Protein AF-A0A7W8FNA6-F1 (afdb_monomer)

Foldseek 3Di:
DEEDEAEAQKDKDWDWDDDPPDIDIDIDIDGDCPPVVCVQVVVVYHYDYHHNVCPVVVVVD

Mean predicted aligned error: 3.66 Å

Sequence (61 aa):
MATVLLIGESWFTQLMEVKGFDSFTVSGYEVGTQWIEPALTGGGHDFRHLPSHLVDSACMA

Nearest PDB structures (foldseek):
  2gk3-assembly1_C  TM=9.175E-01  e=1.890E-05  Salmonella enterica subsp. enterica serovar Typhimurium str. LT2
  3soz-assembly1_C  TM=7.982E-01  e=1.057E-04  Salmonella enterica subsp. enterica serovar Typhimurium str. LT2
  6xbw-assembly1_H  TM=4.479E-01  e=3.973E+00  Bos taurus
  5vug-assembly1_A-2  TM=6.346E-01  e=9.723E+00  Mycobacterium tuberculosis H37Rv
  6hix-assembly1_AJ  TM=3.174E-01  e=6.005E+00  Trypanosoma brucei brucei

Structure (mmCIF, N/CA/C/O backbone):
data_AF-A0A7W8FNA6-F1
#
_entry.id   AF-A0A7W8FNA6-F1
#
loop_
_atom_site.group_PDB
_atom_site.id
_atom_site.type_symbol
_atom_site.label_atom_id
_atom_site.label_alt_id
_atom_site.label_comp_id
_atom_site.label_asym_id
_atom_site.label_entity_id
_atom_site.label_seq_id
_atom_site.pdbx_PDB_ins_code
_atom_site.Cartn_x
_atom_site.Cartn_y
_atom_site.Cartn_z
_atom_site.occupancy
_atom_site.B_iso_or_equiv
_atom_site.auth_seq_id
_atom_site.auth_comp_id
_atom_site.auth_asym_id
_atom_site.auth_atom_id
_atom_site.pdbx_PDB_model_num
ATOM 1 N N . MET A 1 1 ? -20.009 1.474 18.556 1.00 84.81 1 MET A N 1
ATOM 2 C CA . MET A 1 1 ? -18.649 0.999 18.235 1.00 84.81 1 MET A CA 1
ATOM 3 C C . MET A 1 1 ? -18.755 -0.348 17.553 1.00 84.81 1 MET A C 1
ATOM 5 O O . MET 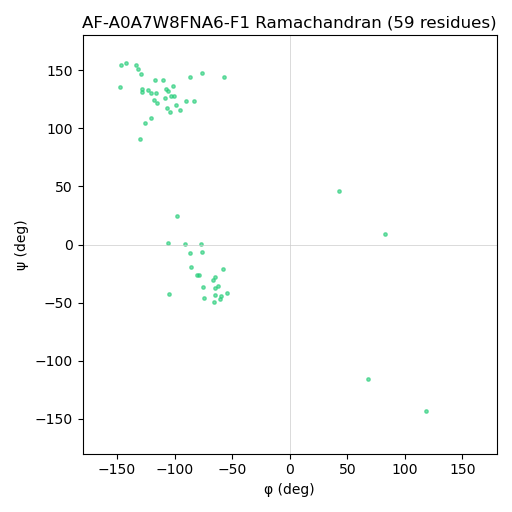A 1 1 ? -19.455 -1.203 18.081 1.00 84.81 1 MET A O 1
ATOM 9 N N . ALA A 1 2 ? -18.103 -0.527 16.407 1.00 95.56 2 ALA A N 1
ATOM 10 C CA . ALA A 1 2 ? -18.006 -1.823 15.737 1.00 95.56 2 ALA A CA 1
ATOM 11 C C . ALA A 1 2 ? -16.551 -2.077 15.344 1.00 95.56 2 ALA A C 1
ATOM 13 O O . ALA A 1 2 ? -15.829 -1.115 15.079 1.00 95.56 2 ALA A O 1
ATOM 14 N N . THR A 1 3 ? -16.167 -3.349 15.291 1.00 97.25 3 THR A N 1
ATOM 15 C CA . THR A 1 3 ? -14.895 -3.790 14.717 1.00 97.25 3 THR A CA 1
ATOM 16 C C . THR A 1 3 ? -15.105 -4.082 13.238 1.00 97.25 3 THR A C 1
ATOM 18 O O . THR A 1 3 ? -15.981 -4.869 12.875 1.00 97.25 3 THR A O 1
ATOM 21 N N . VAL A 1 4 ? -14.325 -3.423 12.389 1.00 97.56 4 VAL A N 1
ATOM 22 C CA . VAL A 1 4 ? -14.409 -3.499 10.931 1.00 97.56 4 VAL A CA 1
ATOM 23 C C . VAL A 1 4 ? -13.124 -4.110 10.393 1.00 97.56 4 VAL A C 1
ATOM 25 O O . VAL A 1 4 ? -12.040 -3.569 10.596 1.00 97.56 4 VAL A O 1
ATOM 28 N N . LEU A 1 5 ? -13.261 -5.224 9.675 1.00 97.19 5 LEU A N 1
ATOM 29 C CA . LEU A 1 5 ? -12.177 -5.838 8.918 1.00 97.19 5 LEU A CA 1
ATOM 30 C C . LEU A 1 5 ? -12.367 -5.531 7.431 1.00 97.19 5 LEU A C 1
ATOM 32 O O . LEU A 1 5 ? -13.320 -6.013 6.819 1.00 97.19 5 LEU A O 1
ATOM 36 N N . LEU A 1 6 ? -11.452 -4.758 6.853 1.00 97.50 6 LEU A N 1
ATOM 37 C CA . LEU A 1 6 ? -11.376 -4.552 5.410 1.00 97.50 6 LEU A CA 1
ATOM 38 C C . LEU A 1 6 ? -10.370 -5.536 4.818 1.00 97.50 6 LEU A C 1
ATOM 40 O O . LEU A 1 6 ? -9.181 -5.447 5.110 1.00 97.50 6 LEU A O 1
ATOM 44 N N . ILE A 1 7 ? -10.842 -6.448 3.972 1.00 97.19 7 ILE A N 1
ATOM 45 C CA . ILE A 1 7 ? -9.989 -7.351 3.197 1.00 97.19 7 ILE A CA 1
ATOM 46 C C . ILE A 1 7 ? -9.933 -6.827 1.765 1.00 97.19 7 ILE A C 1
ATOM 48 O O . ILE A 1 7 ? -10.983 -6.603 1.164 1.00 97.19 7 ILE A O 1
ATOM 52 N N . GLY A 1 8 ? -8.737 -6.638 1.216 1.00 96.38 8 GLY A N 1
ATOM 53 C CA . GLY A 1 8 ? -8.570 -6.094 -0.133 1.00 96.38 8 GLY A CA 1
ATOM 54 C C . GLY A 1 8 ? -7.809 -4.779 -0.145 1.00 96.38 8 GLY A C 1
ATOM 55 O O . GLY A 1 8 ? -6.860 -4.625 0.616 1.00 96.38 8 GLY A O 1
ATOM 56 N N . GLU A 1 9 ? -8.203 -3.852 -1.025 1.00 97.81 9 GLU A N 1
ATOM 57 C CA . GLU A 1 9 ? -7.600 -2.513 -1.176 1.00 97.81 9 GLU A CA 1
ATOM 58 C C . GLU A 1 9 ? -6.064 -2.521 -1.127 1.00 97.81 9 GLU A C 1
ATOM 60 O O . GLU A 1 9 ? -5.431 -1.753 -0.405 1.00 97.81 9 GLU A O 1
ATOM 65 N N . SER A 1 10 ? -5.470 -3.460 -1.865 1.00 97.94 10 SER A N 1
ATOM 66 C CA . SER A 1 10 ? -4.027 -3.632 -2.004 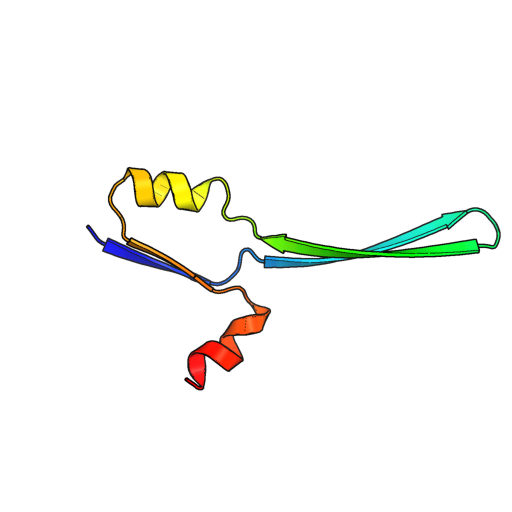1.00 97.94 10 SER A CA 1
ATOM 67 C C . SER A 1 10 ? -3.706 -4.158 -3.397 1.00 97.94 10 SER A C 1
ATOM 69 O O . SER A 1 10 ? -4.365 -5.104 -3.843 1.00 97.94 10 SER A O 1
ATOM 71 N N . TRP A 1 11 ? -2.693 -3.612 -4.062 1.00 98.19 11 TRP A N 1
ATOM 72 C CA . TRP A 1 11 ? -2.304 -4.029 -5.410 1.00 98.19 11 TRP A CA 1
ATOM 73 C C . TRP A 1 11 ? -0.799 -3.919 -5.630 1.00 98.19 11 TRP A C 1
ATOM 75 O O . TRP A 1 11 ? -0.103 -3.128 -4.996 1.00 98.19 11 TRP A O 1
ATOM 85 N N . PHE A 1 12 ? -0.312 -4.734 -6.563 1.00 98.06 12 PHE A N 1
ATOM 86 C CA . PHE A 1 12 ? 1.026 -4.620 -7.120 1.00 98.06 12 PHE A CA 1
ATOM 87 C C . PHE A 1 12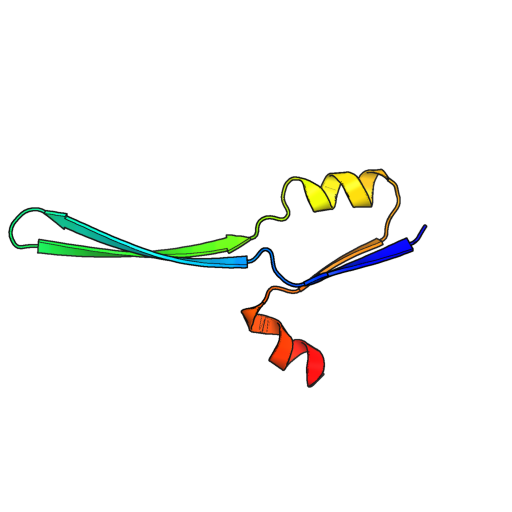 ? 0.918 -4.044 -8.526 1.00 98.06 12 PHE A C 1
ATOM 89 O O . PHE A 1 12 ? 0.126 -4.524 -9.339 1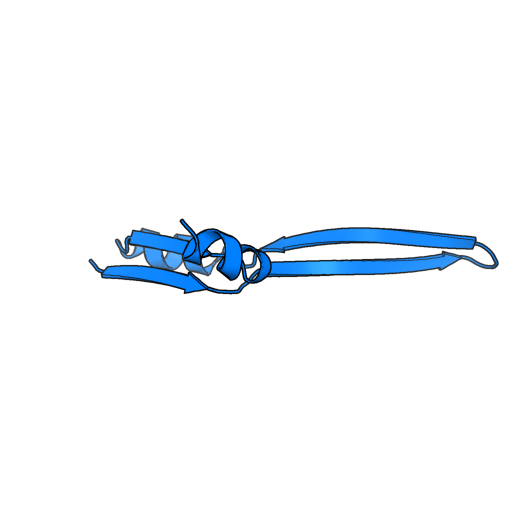.00 98.06 12 PHE A O 1
ATOM 96 N N . THR A 1 13 ? 1.739 -3.046 -8.816 1.00 98.00 13 THR A N 1
ATOM 97 C CA . THR A 1 13 ? 1.853 -2.446 -10.143 1.00 98.00 13 THR A CA 1
ATOM 98 C C . THR A 1 13 ? 3.174 -2.882 -10.745 1.00 98.00 13 THR A C 1
ATOM 100 O O . THR A 1 13 ? 4.206 -2.799 -10.087 1.00 98.00 13 THR A O 1
ATOM 103 N N . GLN A 1 14 ? 3.159 -3.317 -12.001 1.00 97.88 14 GLN A N 1
ATOM 104 C CA . GLN A 1 14 ? 4.370 -3.474 -12.797 1.00 97.88 14 GLN A CA 1
ATOM 105 C C . GLN A 1 14 ? 4.236 -2.592 -14.034 1.00 97.88 14 GLN A C 1
ATOM 107 O O . GLN A 1 14 ? 3.433 -2.870 -14.924 1.00 97.88 14 GLN A O 1
ATOM 112 N N . LEU A 1 15 ? 5.011 -1.515 -14.068 1.00 98.06 15 LEU A N 1
ATOM 113 C CA . LEU A 1 15 ? 5.082 -0.572 -15.171 1.00 98.06 15 LEU A CA 1
ATOM 114 C C . LEU A 1 15 ? 6.322 -0.879 -16.008 1.00 98.06 15 LEU A C 1
ATOM 116 O O . LEU A 1 15 ? 7.431 -0.948 -15.483 1.00 98.06 15 LEU A O 1
ATOM 120 N N . MET A 1 16 ? 6.136 -1.026 -17.315 1.00 97.94 16 MET A N 1
ATOM 121 C CA . MET A 1 16 ? 7.238 -1.117 -18.266 1.00 97.94 16 MET A CA 1
ATOM 122 C C . MET A 1 16 ? 7.327 0.186 -19.058 1.00 97.94 16 MET A C 1
ATOM 124 O O . MET A 1 16 ? 6.399 0.539 -19.783 1.00 97.94 16 MET A O 1
ATOM 128 N N . GLU A 1 17 ? 8.447 0.890 -18.931 1.00 98.19 17 GLU A N 1
ATOM 129 C CA . GLU A 1 17 ? 8.762 2.070 -19.732 1.00 98.19 17 GLU A CA 1
ATOM 130 C C . GLU A 1 17 ? 9.702 1.678 -20.874 1.00 98.19 17 GLU A C 1
ATOM 132 O O . GLU A 1 17 ? 10.815 1.211 -20.636 1.00 98.19 17 GLU A O 1
ATOM 137 N N . VAL A 1 18 ? 9.280 1.890 -22.121 1.00 98.19 18 VAL A N 1
ATOM 138 C CA . VAL A 1 18 ? 10.087 1.578 -23.311 1.00 98.19 18 VAL A CA 1
ATOM 139 C C . VAL A 1 18 ? 10.570 2.871 -23.958 1.00 98.19 18 VAL A C 1
ATOM 141 O O . VAL A 1 18 ? 9.768 3.756 -24.265 1.00 98.19 18 VAL A O 1
ATOM 144 N N . LYS A 1 19 ? 11.884 2.986 -24.174 1.00 97.62 19 LYS A N 1
ATOM 145 C CA . LYS A 1 19 ? 12.530 4.157 -24.784 1.00 97.62 19 LYS A CA 1
ATOM 146 C C . LYS A 1 19 ? 13.454 3.700 -25.910 1.00 97.62 19 LYS A C 1
ATOM 148 O O . LYS A 1 19 ? 14.630 3.423 -25.705 1.00 97.62 19 LYS A O 1
ATOM 153 N N . GLY A 1 20 ? 12.907 3.631 -27.123 1.00 97.19 20 GLY A N 1
ATOM 154 C CA . GLY A 1 20 ? 13.632 3.134 -28.292 1.00 97.19 20 GLY A CA 1
ATOM 155 C C . GLY A 1 20 ? 13.908 1.637 -28.172 1.00 97.19 20 GLY A C 1
ATOM 156 O O . GLY A 1 20 ? 12.971 0.844 -28.170 1.00 97.19 20 GLY A O 1
ATOM 157 N N . PHE A 1 21 ? 15.185 1.266 -28.094 1.00 96.88 21 PHE A N 1
ATOM 158 C CA . PHE A 1 21 ? 15.603 -0.126 -27.912 1.00 96.88 21 PHE A CA 1
ATOM 159 C C . PHE A 1 21 ? 15.523 -0.582 -26.445 1.00 96.88 21 PHE A C 1
ATOM 161 O O . PHE A 1 21 ? 15.336 -1.768 -26.186 1.00 96.88 21 PHE A O 1
ATOM 168 N N . ASP A 1 22 ? 15.633 0.344 -25.490 1.00 97.50 22 ASP A N 1
ATOM 169 C CA . ASP A 1 22 ? 15.732 0.016 -24.069 1.00 97.50 22 ASP A CA 1
ATOM 170 C C . ASP A 1 22 ? 14.356 -0.138 -23.405 1.00 97.50 22 ASP A C 1
ATOM 172 O O . ASP A 1 22 ? 13.412 0.609 -23.687 1.00 97.50 22 ASP A O 1
ATOM 176 N N . SER A 1 23 ? 14.264 -1.078 -22.461 1.00 97.25 23 SER A N 1
ATOM 177 C CA . SER A 1 23 ? 13.101 -1.274 -21.593 1.00 97.25 23 SER A CA 1
ATOM 178 C C . SER A 1 23 ? 13.498 -1.178 -20.125 1.00 97.25 23 SER A C 1
ATOM 180 O O . SER A 1 23 ? 14.435 -1.847 -19.685 1.00 97.25 23 SER A O 1
ATOM 182 N N . PHE A 1 24 ? 12.730 -0.417 -19.355 1.00 98.06 24 PHE A N 1
ATOM 183 C CA . PHE A 1 24 ? 12.882 -0.260 -17.914 1.00 98.06 24 PHE A CA 1
ATOM 184 C C . PHE A 1 24 ? 11.627 -0.786 -17.228 1.00 98.06 24 PHE A C 1
ATOM 186 O O . PHE A 1 24 ? 10.521 -0.595 -17.726 1.00 98.06 24 PHE A O 1
ATOM 193 N N . THR A 1 25 ? 11.786 -1.457 -16.091 1.00 98.00 25 THR A N 1
ATOM 194 C CA . THR A 1 25 ? 10.652 -1.941 -15.295 1.00 98.00 25 THR A CA 1
ATOM 195 C C . THR A 1 25 ? 10.651 -1.247 -13.945 1.00 98.00 25 THR A C 1
ATOM 197 O O . THR A 1 25 ? 11.675 -1.212 -13.263 1.00 98.00 25 THR A O 1
ATOM 200 N N . VAL A 1 26 ? 9.495 -0.713 -13.567 1.00 98.00 26 VAL A N 1
ATOM 201 C CA . VAL A 1 26 ? 9.225 -0.145 -12.249 1.00 98.00 26 VAL A CA 1
ATOM 202 C C . VAL A 1 26 ? 8.109 -0.962 -11.624 1.00 98.00 26 VAL A C 1
ATOM 204 O O . VAL A 1 26 ? 7.031 -1.091 -12.201 1.00 98.00 26 VAL A O 1
ATOM 207 N N . SER A 1 27 ? 8.361 -1.501 -10.438 1.00 98.06 27 SER A N 1
ATOM 208 C CA . SER A 1 27 ? 7.349 -2.217 -9.670 1.00 98.06 27 SER A CA 1
ATOM 209 C C . SER A 1 27 ? 6.964 -1.412 -8.438 1.00 98.06 27 SER A C 1
ATOM 211 O O . SER A 1 27 ? 7.817 -0.790 -7.806 1.00 98.06 27 SER A O 1
ATOM 213 N N . GLY A 1 28 ? 5.681 -1.429 -8.100 1.00 98.00 28 GLY A N 1
ATOM 214 C CA . GLY A 1 28 ? 5.119 -0.731 -6.953 1.00 98.00 28 GLY A CA 1
ATOM 215 C C . GLY A 1 28 ? 4.181 -1.631 -6.165 1.00 98.00 28 GLY A C 1
ATOM 216 O O . GLY A 1 28 ? 3.599 -2.570 -6.709 1.00 98.00 28 GLY A O 1
ATOM 217 N N . TYR A 1 29 ? 4.039 -1.325 -4.882 1.00 97.81 29 TYR A N 1
ATOM 218 C CA . TYR A 1 29 ? 3.009 -1.882 -4.019 1.00 97.81 29 TYR A CA 1
ATOM 219 C C . TYR A 1 29 ? 2.295 -0.733 -3.323 1.00 97.81 29 TYR A C 1
ATOM 221 O O . TYR A 1 29 ? 2.944 0.177 -2.806 1.00 97.81 29 TYR A O 1
ATOM 229 N N . GLU A 1 30 ? 0.971 -0.789 -3.312 1.00 97.75 30 GLU A N 1
ATOM 230 C CA . GLU A 1 30 ? 0.125 0.267 -2.773 1.00 97.75 30 GLU A CA 1
ATOM 231 C C . GLU A 1 30 ? -1.083 -0.326 -2.045 1.00 97.75 30 GLU A C 1
ATOM 233 O O . GLU A 1 30 ? -1.514 -1.454 -2.310 1.00 97.75 30 GLU A O 1
ATOM 238 N N . VAL A 1 31 ? -1.629 0.472 -1.127 1.00 97.94 31 VAL A N 1
ATOM 239 C CA . VAL A 1 31 ? -2.885 0.210 -0.423 1.00 97.94 31 VAL A CA 1
ATOM 240 C C . VAL A 1 31 ? -3.798 1.426 -0.510 1.00 97.94 31 VAL A C 1
ATOM 242 O O . VAL A 1 31 ? -3.328 2.562 -0.504 1.00 97.94 31 VAL A O 1
ATOM 245 N N . GLY A 1 32 ? -5.104 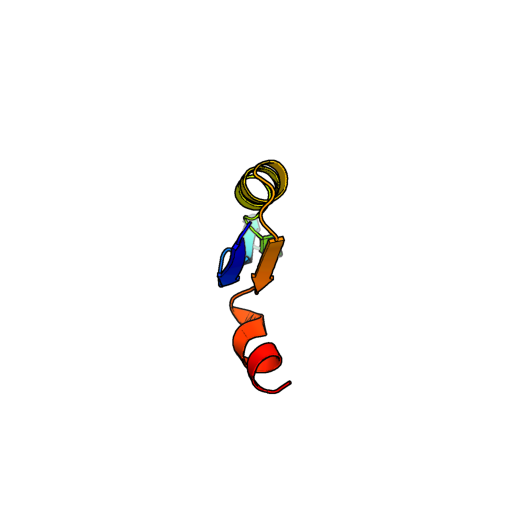1.177 -0.572 1.00 97.31 32 GLY A N 1
ATOM 246 C CA . GLY A 1 32 ? -6.139 2.194 -0.779 1.00 97.31 32 GLY A CA 1
ATOM 247 C C . GLY A 1 32 ? -6.831 2.698 0.487 1.00 97.31 32 GLY A C 1
ATOM 248 O O . GLY A 1 32 ? -7.987 3.115 0.415 1.00 97.31 32 GLY A O 1
ATOM 249 N N . THR A 1 33 ? -6.204 2.625 1.666 1.00 98.00 33 THR A N 1
ATOM 250 C CA . THR A 1 33 ? -6.911 2.878 2.937 1.00 98.00 33 THR A CA 1
ATOM 251 C C . THR A 1 33 ? -6.966 4.341 3.365 1.00 98.00 33 THR A C 1
ATOM 253 O O . THR A 1 33 ? -7.706 4.669 4.293 1.00 98.00 33 THR A O 1
ATOM 256 N N . GLN A 1 34 ? -6.269 5.244 2.667 1.00 97.81 34 GLN A N 1
ATOM 257 C CA . GLN A 1 34 ? -6.036 6.626 3.107 1.00 97.81 34 GLN A CA 1
ATOM 258 C C . GLN A 1 34 ? -7.305 7.452 3.377 1.00 97.81 34 GLN A C 1
ATOM 260 O O . GLN A 1 34 ? -7.243 8.446 4.093 1.00 97.81 34 GLN A O 1
ATOM 265 N N . TRP A 1 35 ? -8.449 7.059 2.811 1.00 97.88 35 TRP A N 1
ATOM 266 C CA . TRP A 1 35 ? -9.732 7.738 3.021 1.00 97.88 35 TRP A CA 1
ATOM 267 C C . TRP A 1 35 ? -10.673 6.970 3.949 1.00 97.88 35 TRP A C 1
ATOM 269 O O . TRP A 1 35 ? -11.313 7.567 4.814 1.00 97.88 35 TRP A O 1
ATOM 279 N N . ILE A 1 36 ? -10.768 5.649 3.781 1.00 97.56 36 ILE A N 1
ATOM 280 C CA . ILE A 1 36 ? -11.740 4.827 4.510 1.00 97.56 36 ILE A CA 1
ATOM 281 C C . ILE A 1 36 ? -11.334 4.603 5.969 1.00 97.56 36 ILE A C 1
ATOM 283 O O . ILE A 1 36 ? -12.191 4.621 6.851 1.00 97.56 36 ILE A O 1
ATOM 287 N N . GLU A 1 37 ? -10.038 4.452 6.241 1.00 97.88 37 GLU A N 1
ATOM 288 C CA . GLU A 1 37 ? -9.532 4.223 7.593 1.00 97.88 37 GLU A CA 1
ATOM 289 C C . GLU A 1 37 ? -9.761 5.444 8.502 1.00 97.88 37 GLU A C 1
ATOM 291 O O . GLU A 1 37 ? -10.377 5.274 9.560 1.00 97.88 37 GLU A O 1
ATOM 296 N N . PRO A 1 38 ? -9.412 6.687 8.106 1.00 98.19 38 PRO A N 1
ATOM 297 C CA . PRO A 1 38 ? -9.738 7.870 8.904 1.00 98.19 38 PRO A CA 1
ATOM 298 C C . PRO A 1 38 ? -11.243 8.099 9.074 1.00 98.19 38 PRO A C 1
ATOM 300 O O . PRO A 1 3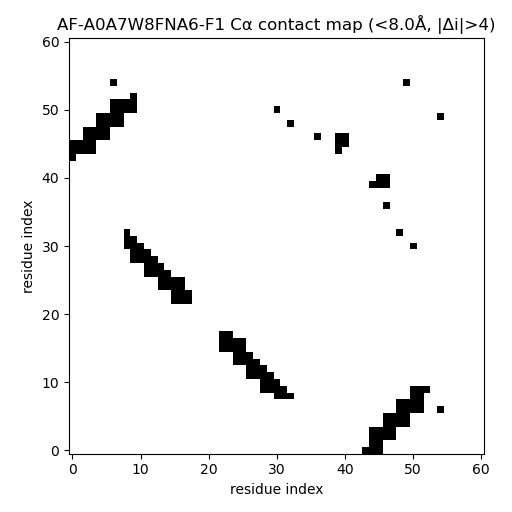8 ? -11.680 8.533 10.137 1.00 98.19 38 PRO A O 1
ATOM 303 N N . ALA A 1 39 ? -12.053 7.801 8.052 1.00 98.19 39 ALA A N 1
ATOM 304 C CA . ALA A 1 39 ? -13.503 7.965 8.133 1.00 98.19 39 ALA A CA 1
ATOM 305 C C . ALA A 1 39 ? -14.131 7.023 9.175 1.00 98.19 39 ALA A C 1
ATOM 307 O O . ALA A 1 39 ? -14.971 7.446 9.971 1.00 98.19 39 ALA A O 1
ATOM 308 N N . LEU A 1 40 ? -13.706 5.756 9.200 1.00 98.00 40 LEU A N 1
ATOM 309 C CA . LEU A 1 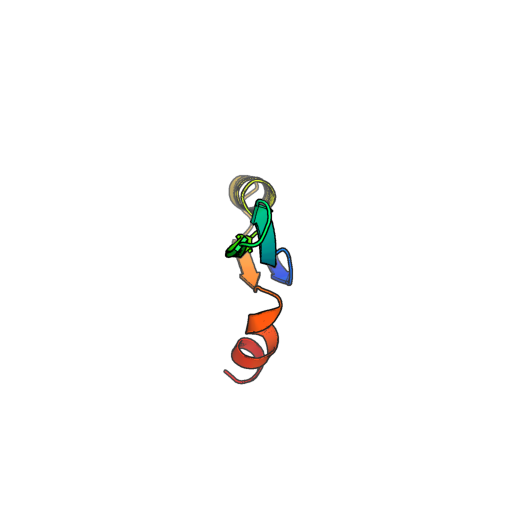40 ? -14.219 4.766 10.147 1.00 98.00 40 LEU A CA 1
ATOM 310 C C . LEU A 1 40 ? -13.676 4.992 11.560 1.00 98.00 40 LEU A C 1
ATOM 312 O O . LEU A 1 40 ? -14.456 5.017 12.514 1.00 98.00 40 LEU A O 1
ATOM 316 N N . THR A 1 41 ? -12.369 5.221 11.699 1.00 97.81 41 THR A N 1
ATOM 317 C CA . THR A 1 41 ? -11.750 5.496 13.007 1.00 97.81 41 THR A CA 1
ATOM 318 C C . THR A 1 41 ? -12.246 6.815 13.605 1.00 97.81 41 THR A C 1
ATOM 320 O O . THR A 1 41 ? -12.547 6.871 14.797 1.00 97.81 41 THR A O 1
ATOM 323 N N . GLY A 1 42 ? -12.460 7.852 12.786 1.00 97.94 42 GLY A N 1
ATOM 324 C CA . GLY A 1 42 ? -13.084 9.114 13.199 1.00 97.94 42 GLY A CA 1
ATOM 325 C C . GLY A 1 42 ? -14.548 8.968 13.632 1.00 97.94 42 GLY A C 1
ATOM 326 O O . GLY A 1 42 ? -15.013 9.711 14.495 1.00 97.94 42 GLY A O 1
ATOM 327 N N . GLY A 1 43 ? -15.262 7.970 13.103 1.00 97.31 43 GLY A N 1
ATOM 328 C CA . GLY A 1 43 ? -16.587 7.553 13.579 1.00 97.31 43 GLY A CA 1
ATOM 329 C C . GLY A 1 43 ? -16.563 6.718 14.869 1.00 97.31 43 GLY A C 1
ATOM 330 O O . GLY A 1 43 ? -17.617 6.299 15.349 1.00 97.31 43 GLY A O 1
ATOM 331 N N . GLY A 1 44 ? -15.379 6.458 15.433 1.00 97.56 44 GLY A N 1
ATOM 332 C CA . GLY A 1 44 ? -15.180 5.630 16.621 1.00 97.56 44 GLY A CA 1
ATOM 333 C C . GLY A 1 44 ? -15.137 4.129 16.335 1.00 97.56 44 GLY A C 1
ATOM 334 O O . GLY A 1 44 ? -15.174 3.336 17.268 1.00 97.56 44 GLY A O 1
ATOM 335 N N . HIS A 1 45 ? -15.088 3.685 15.082 1.00 98.12 45 HIS A N 1
ATOM 336 C CA . HIS A 1 45 ? -14.940 2.260 14.789 1.00 98.12 45 HIS A CA 1
ATOM 337 C C . HIS A 1 45 ? -13.502 1.789 15.019 1.00 98.12 45 HIS A C 1
ATOM 339 O O . HIS A 1 45 ? -12.547 2.526 14.787 1.00 98.12 45 HIS A O 1
ATOM 345 N N . ASP A 1 46 ? -13.362 0.538 15.4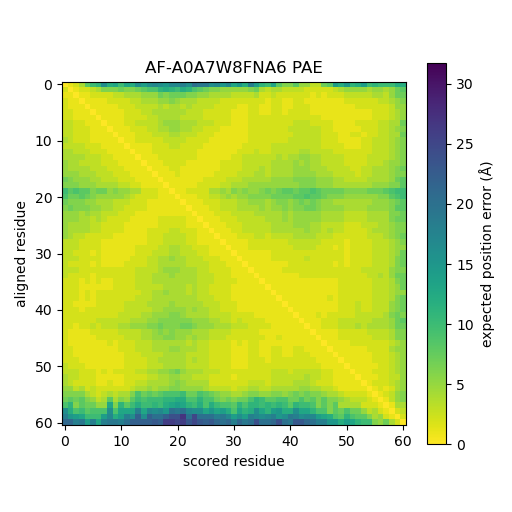46 1.00 97.75 46 ASP A N 1
ATOM 346 C CA . ASP A 1 46 ? -12.082 -0.164 15.432 1.00 97.75 46 ASP A CA 1
ATOM 347 C C . ASP A 1 46 ? -11.876 -0.726 14.022 1.00 97.75 46 ASP A C 1
ATOM 349 O O . ASP A 1 46 ? -12.750 -1.424 13.505 1.00 97.75 46 ASP A O 1
ATOM 353 N N . PHE A 1 47 ? -10.774 -0.368 13.370 1.00 97.94 47 PHE A N 1
ATOM 354 C CA . PHE A 1 47 ? -10.528 -0.681 11.966 1.00 97.94 47 PHE A CA 1
ATOM 355 C C . PHE A 1 47 ? -9.263 -1.515 11.816 1.00 97.94 47 PHE A C 1
ATOM 357 O O . PHE A 1 47 ? -8.196 -1.149 12.306 1.00 97.94 47 PHE A O 1
ATOM 364 N N . ARG A 1 48 ? -9.374 -2.616 11.075 1.00 97.12 48 ARG A N 1
ATOM 365 C CA . ARG A 1 48 ? -8.248 -3.459 10.684 1.00 97.12 48 ARG A CA 1
ATOM 366 C C . ARG A 1 48 ? -8.272 -3.675 9.178 1.00 97.12 48 ARG A C 1
ATOM 368 O O . ARG A 1 48 ? -9.287 -4.081 8.617 1.00 97.12 48 ARG A O 1
ATOM 375 N N . HIS A 1 49 ? -7.129 -3.468 8.537 1.00 97.25 49 HIS A N 1
ATOM 376 C CA . HIS A 1 49 ? -6.924 -3.773 7.123 1.00 97.25 49 HIS A CA 1
ATOM 377 C C . HIS A 1 49 ? -6.146 -5.082 6.951 1.00 97.25 49 HIS A C 1
ATOM 379 O O . HIS A 1 49 ? -5.178 -5.336 7.668 1.00 97.25 49 HIS A O 1
ATOM 385 N N . LEU A 1 50 ? -6.583 -5.921 6.011 1.00 97.38 50 LEU A N 1
ATOM 386 C CA . LEU A 1 50 ? -5.909 -7.141 5.578 1.00 97.38 50 LEU A CA 1
ATOM 387 C C . LEU A 1 50 ? -5.715 -7.100 4.049 1.00 97.38 50 LEU A C 1
ATOM 389 O O . LEU A 1 50 ? -6.671 -7.333 3.303 1.00 97.38 50 LEU A O 1
ATOM 393 N N . PRO A 1 51 ? -4.491 -6.831 3.566 1.00 97.44 51 PRO A N 1
ATOM 394 C CA . PRO A 1 51 ? -4.164 -6.902 2.144 1.00 97.44 51 PRO A CA 1
ATOM 395 C C . PRO A 1 51 ? -4.463 -8.278 1.538 1.00 97.44 51 PRO A C 1
ATOM 397 O O . PRO A 1 51 ? -4.218 -9.308 2.170 1.00 97.44 51 PRO A O 1
ATOM 400 N N . SER A 1 52 ? -4.919 -8.311 0.283 1.00 95.56 52 SER A N 1
ATOM 401 C CA . SER A 1 52 ? -5.356 -9.544 -0.397 1.00 95.56 52 SER A CA 1
ATOM 402 C C . SER A 1 52 ? -4.296 -10.647 -0.392 1.00 95.56 52 SER A C 1
ATOM 404 O O . SER A 1 52 ? -4.602 -11.814 -0.169 1.00 95.56 52 SER A O 1
ATOM 406 N N . HIS A 1 53 ? -3.035 -10.284 -0.630 1.00 95.00 53 HIS A N 1
ATOM 407 C CA . HIS A 1 53 ? -1.928 -11.237 -0.747 1.00 95.00 53 HIS A CA 1
ATOM 408 C C . HIS A 1 53 ? -1.448 -11.793 0.606 1.00 95.00 53 HIS A C 1
ATOM 410 O O . HIS A 1 53 ? -0.616 -12.694 0.624 1.00 95.00 53 HIS A O 1
ATOM 416 N N . LEU A 1 54 ? -1.968 -11.274 1.725 1.00 95.75 54 LEU A N 1
ATOM 417 C CA . LEU A 1 54 ? -1.642 -11.722 3.084 1.00 95.75 54 LEU A CA 1
ATOM 418 C C . LEU A 1 54 ? -2.765 -12.547 3.725 1.00 95.75 54 LEU A C 1
ATOM 420 O O . LEU A 1 54 ? -2.640 -12.962 4.875 1.00 95.75 54 LEU A O 1
ATOM 424 N N . VAL A 1 55 ? -3.868 -12.789 3.008 1.00 93.81 55 VAL A N 1
ATOM 425 C CA . VAL A 1 55 ? -5.026 -13.516 3.553 1.00 93.81 55 VAL A CA 1
ATOM 426 C C . VAL A 1 55 ? -4.641 -14.924 4.000 1.00 93.81 55 VAL A C 1
ATOM 428 O O . VAL A 1 55 ? -5.002 -15.332 5.099 1.00 93.81 55 VAL A O 1
ATOM 431 N N . ASP A 1 56 ? -3.863 -15.639 3.188 1.00 92.31 56 ASP A N 1
ATOM 432 C CA . ASP A 1 56 ? -3.411 -16.998 3.502 1.00 92.31 56 ASP A CA 1
ATOM 433 C C . ASP A 1 56 ? -2.572 -17.041 4.791 1.00 92.31 56 ASP A C 1
ATOM 435 O O . ASP A 1 56 ? -2.859 -17.802 5.714 1.00 92.31 56 ASP A O 1
ATOM 439 N N . SER A 1 57 ? -1.606 -16.127 4.916 1.00 90.81 57 SER A N 1
ATOM 440 C CA . SER A 1 57 ? -0.736 -16.028 6.094 1.00 90.81 57 SER A CA 1
ATOM 441 C C . SER A 1 57 ? -1.498 -15.611 7.354 1.00 90.81 57 SER A C 1
ATOM 443 O O . SER A 1 57 ? -1.130 -16.021 8.451 1.00 90.81 57 SER A O 1
ATOM 445 N N . ALA A 1 58 ? -2.564 -14.821 7.213 1.00 83.06 58 ALA A N 1
ATOM 446 C CA . ALA A 1 58 ? -3.411 -14.409 8.327 1.00 83.06 58 ALA A CA 1
ATOM 447 C C . ALA A 1 58 ? -4.409 -15.489 8.777 1.00 83.06 58 ALA A C 1
ATOM 449 O O . ALA A 1 58 ? -4.827 -15.463 9.929 1.00 83.06 58 ALA A O 1
ATOM 450 N N . CYS A 1 59 ? -4.807 -16.413 7.895 1.00 64.19 59 CYS A N 1
ATOM 451 C CA . CYS A 1 59 ? -5.706 -17.523 8.231 1.00 64.19 59 CYS A CA 1
ATOM 452 C C . CYS A 1 59 ? -4.982 -18.748 8.805 1.00 64.19 59 CYS A C 1
ATOM 454 O O . CYS A 1 59 ? -5.627 -19.593 9.424 1.00 64.19 59 CYS A O 1
ATOM 456 N N . MET A 1 60 ? -3.670 -18.862 8.593 1.00 57.59 60 MET A N 1
ATOM 457 C CA . MET A 1 60 ? -2.844 -1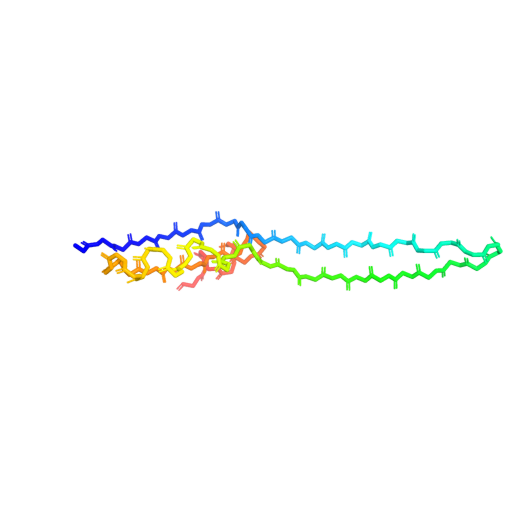9.934 9.159 1.00 57.59 60 MET A CA 1
ATOM 458 C C . MET A 1 60 ? -2.212 -19.594 10.523 1.00 57.59 60 MET A C 1
ATOM 460 O O . MET A 1 60 ? -1.493 -20.430 11.071 1.00 57.59 60 MET A O 1
ATOM 464 N N . ALA A 1 61 ? -2.468 -18.396 11.060 1.00 51.00 61 ALA A N 1
ATOM 465 C CA . ALA A 1 61 ? -2.011 -17.923 12.371 1.00 51.00 61 ALA A CA 1
ATOM 466 C C . ALA A 1 61 ? -3.147 -17.945 13.404 1.00 51.00 61 ALA A C 1
ATOM 468 O O . ALA A 1 61 ? -2.850 -18.240 14.584 1.00 51.00 61 ALA A O 1
#

Radius of gyration: 16.95 Å; Cα contacts (8 Å, |Δi|>4): 78; chains: 1; bounding box: 34×29×46 Å

Solvent-accessible surface area (backbone atoms only — not comparable to full-atom values): 3843 Å² total; per-residue (Å²): 124,53,83,43,78,48,77,34,66,49,51,77,46,79,46,75,50,75,60,89,93,49,76,46,80,49,75,49,76,52,67,66,49,87,62,59,51,58,54,40,43,73,70,55,27,48,77,47,81,40,43,56,92,46,48,68,66,63,73,76,107

Secondary structure (DSSP, 8-state):
--EEEEE--EEEEEEEEEETTEEEEEEEEEE--TTHHHHHHHTT-EEEEE-GGGHHHHH--

pLDDT: mean 94.87, std 8.99, range [51.0, 98.19]